Protein AF-A0A327US18-F1 (afdb_monomer_lite)

Radius of gyration: 21.86 Å; chains: 1; bounding box: 41×33×62 Å

Sequence (73 aa):
MRLALARYLRSFVSSFIAFGQIWVYIPPVDERRTGPTEGPPPGHPERLCPEIPLSAAELAWGRQLLGTPGAET

pLDDT: mean 79.51, std 13.14, range [42.91, 95.25]

Structure (mmCIF, N/CA/C/O backbone):
data_AF-A0A327US18-F1
#
_entry.id   AF-A0A327US18-F1
#
loop_
_atom_site.group_PDB
_atom_site.id
_atom_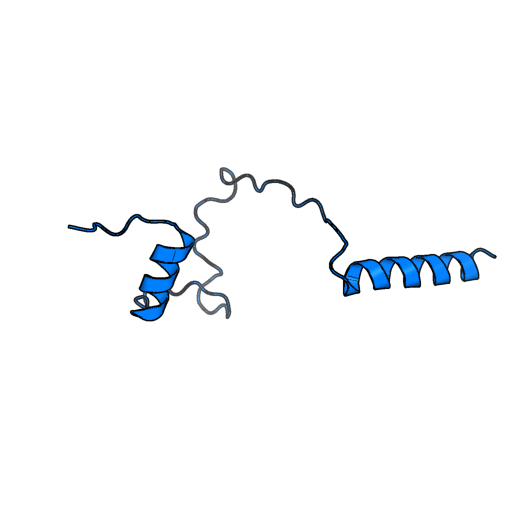site.type_symbol
_atom_site.label_atom_id
_atom_site.label_alt_id
_atom_site.label_comp_id
_atom_site.label_asym_id
_atom_site.label_entity_id
_atom_site.label_seq_id
_atom_site.pdbx_PDB_ins_code
_atom_site.Cartn_x
_atom_site.Cartn_y
_atom_site.Cartn_z
_atom_site.occupancy
_atom_site.B_iso_or_equiv
_atom_site.auth_seq_id
_atom_site.auth_comp_id
_atom_site.auth_asym_id
_atom_site.auth_atom_id
_atom_site.pdbx_PDB_model_num
ATOM 1 N N . MET A 1 1 ? 24.141 -12.564 -32.487 1.00 67.50 1 MET A N 1
ATOM 2 C CA . MET A 1 1 ? 24.260 -13.160 -31.131 1.00 67.50 1 MET A CA 1
ATOM 3 C C . MET A 1 1 ? 23.823 -12.220 -30.006 1.00 67.50 1 MET A C 1
ATOM 5 O O . MET A 1 1 ? 22.927 -12.601 -29.266 1.00 67.50 1 MET A O 1
ATOM 9 N N . ARG A 1 2 ? 24.351 -10.989 -29.893 1.00 80.62 2 ARG A N 1
ATOM 10 C CA . ARG A 1 2 ? 23.985 -10.030 -28.818 1.00 80.62 2 ARG A CA 1
ATOM 11 C C . ARG A 1 2 ? 22.481 -9.710 -28.730 1.00 80.62 2 ARG A C 1
ATOM 13 O O . ARG A 1 2 ? 21.928 -9.703 -27.640 1.00 80.62 2 ARG A O 1
ATOM 20 N N . LEU A 1 3 ? 21.810 -9.531 -29.872 1.00 85.19 3 LEU A N 1
ATOM 21 C CA . LEU A 1 3 ? 20.358 -9.290 -29.941 1.00 85.19 3 LEU A CA 1
ATOM 22 C C . LEU A 1 3 ? 19.521 -10.485 -29.459 1.00 85.19 3 LEU A C 1
ATOM 24 O O . LEU A 1 3 ? 18.530 -10.307 -28.759 1.00 85.19 3 LEU A O 1
ATOM 28 N N . ALA A 1 4 ? 19.934 -11.708 -29.801 1.00 87.88 4 ALA A N 1
ATOM 29 C CA . ALA A 1 4 ? 19.253 -12.919 -29.350 1.00 87.88 4 ALA A CA 1
ATOM 30 C C . ALA A 1 4 ? 19.418 -13.110 -27.836 1.00 87.88 4 ALA A C 1
ATOM 32 O O . ALA A 1 4 ? 18.435 -13.359 -27.146 1.00 87.88 4 ALA A O 1
ATOM 33 N N . LEU A 1 5 ? 20.636 -12.907 -27.320 1.00 91.81 5 LEU A N 1
ATOM 34 C CA . LEU A 1 5 ? 20.919 -12.944 -25.886 1.00 91.81 5 LEU A CA 1
ATOM 35 C C . LEU A 1 5 ? 20.081 -11.913 -25.117 1.00 91.81 5 LEU A C 1
ATOM 37 O O . LEU A 1 5 ? 19.451 -12.262 -24.125 1.00 91.81 5 LEU A O 1
ATOM 41 N N . ALA A 1 6 ? 20.007 -10.672 -25.609 1.00 91.56 6 ALA A N 1
ATOM 42 C CA . ALA A 1 6 ? 19.182 -9.628 -25.003 1.00 91.56 6 ALA A CA 1
ATOM 43 C C . ALA A 1 6 ? 17.691 -10.007 -24.975 1.00 91.56 6 ALA A C 1
ATOM 45 O O . ALA A 1 6 ? 17.004 -9.759 -23.985 1.00 91.56 6 ALA A O 1
ATOM 46 N N . ARG A 1 7 ? 17.191 -10.651 -26.038 1.00 93.06 7 ARG A N 1
ATOM 47 C CA . ARG A 1 7 ? 15.798 -11.104 -26.116 1.00 93.06 7 ARG A CA 1
ATOM 48 C C . ARG A 1 7 ? 15.497 -12.212 -25.105 1.00 93.06 7 ARG A C 1
ATOM 50 O O . ARG A 1 7 ? 14.485 -12.127 -24.418 1.00 93.06 7 ARG A O 1
ATOM 57 N N . TYR A 1 8 ? 16.388 -13.193 -24.966 1.00 95.19 8 TYR A N 1
ATOM 58 C CA . TYR A 1 8 ? 16.240 -14.252 -23.964 1.00 95.19 8 TYR A CA 1
ATOM 59 C C . TYR A 1 8 ? 16.320 -13.715 -22.537 1.00 95.19 8 TYR A C 1
ATOM 61 O O . TYR A 1 8 ? 15.481 -14.065 -21.710 1.00 95.19 8 TYR A O 1
ATOM 69 N N . LEU A 1 9 ? 17.267 -12.815 -22.264 1.00 93.56 9 LEU A N 1
ATOM 70 C CA . LEU A 1 9 ? 17.403 -12.193 -20.950 1.00 93.56 9 LEU A CA 1
ATOM 71 C C . LEU A 1 9 ? 16.144 -11.398 -20.577 1.00 93.56 9 LEU A C 1
ATOM 73 O O . LEU A 1 9 ? 15.657 -11.504 -19.455 1.00 93.56 9 LEU A O 1
ATOM 77 N N . ARG A 1 10 ? 15.562 -10.670 -21.540 1.00 91.00 10 ARG A N 1
ATOM 78 C CA . ARG A 1 10 ? 14.291 -9.961 -21.351 1.00 91.00 10 ARG A CA 1
ATOM 79 C C . ARG A 1 10 ? 13.148 -10.919 -21.012 1.00 91.00 10 ARG A C 1
ATOM 81 O O . ARG A 1 10 ? 12.439 -10.674 -20.043 1.00 91.00 10 ARG A O 1
ATOM 88 N N . SER A 1 11 ? 12.985 -12.006 -21.766 1.00 93.12 11 SER A N 1
ATOM 89 C CA . SER A 1 11 ? 11.942 -13.007 -21.494 1.00 93.12 11 SER A CA 1
ATOM 90 C C . SER A 1 11 ? 12.106 -13.672 -20.124 1.00 93.12 11 SER A C 1
ATOM 92 O O . SER A 1 11 ? 11.115 -13.907 -19.432 1.00 93.12 11 SER A O 1
ATOM 94 N N . PHE A 1 12 ? 13.347 -13.933 -19.712 1.00 92.00 12 PHE A N 1
ATOM 95 C CA . PHE A 1 12 ? 13.654 -14.497 -18.402 1.00 92.00 12 PHE A CA 1
ATOM 96 C C . PHE A 1 12 ? 13.243 -13.534 -17.279 1.00 92.00 12 PHE A C 1
ATOM 98 O O . PHE A 1 12 ? 12.433 -13.902 -16.434 1.00 92.00 12 PHE A O 1
ATOM 105 N N . VAL A 1 13 ? 13.682 -12.270 -17.333 1.00 89.00 13 VAL A N 1
ATOM 106 C CA . VAL A 1 13 ? 13.305 -11.239 -16.345 1.00 89.00 13 VAL A CA 1
ATOM 107 C C . VAL A 1 13 ? 11.788 -11.042 -16.279 1.00 89.00 13 VAL A C 1
ATOM 109 O O . VAL A 1 13 ? 11.224 -11.017 -15.188 1.00 89.00 13 VAL A O 1
ATOM 112 N N . SER A 1 14 ? 11.103 -10.965 -17.425 1.00 87.75 14 SER A N 1
ATOM 113 C CA . SER A 1 14 ? 9.640 -10.834 -17.458 1.00 87.75 14 SER A CA 1
ATOM 114 C C . SER A 1 14 ? 8.920 -11.998 -16.772 1.00 87.75 14 SER A C 1
ATOM 116 O O . SER A 1 14 ? 7.894 -11.775 -16.135 1.00 87.75 14 SER A O 1
ATOM 118 N N . SER A 1 15 ? 9.465 -13.215 -16.853 1.00 89.25 15 SER A N 1
ATOM 119 C CA . SER A 1 15 ? 8.888 -14.383 -16.178 1.00 89.25 15 SER A CA 1
ATOM 120 C C . SER A 1 15 ? 9.029 -14.271 -14.658 1.00 89.25 15 SER A C 1
ATOM 122 O O . SER A 1 15 ? 8.056 -14.474 -13.939 1.00 89.25 15 SER A O 1
ATOM 124 N N . PHE A 1 16 ? 10.199 -13.861 -14.157 1.00 90.12 16 PHE A N 1
ATOM 125 C CA . PHE A 1 16 ? 10.392 -13.638 -12.719 1.00 90.12 16 PHE A CA 1
ATOM 126 C C . PHE A 1 16 ? 9.472 -12.540 -12.166 1.00 90.12 16 PHE A C 1
ATOM 128 O O . PHE A 1 16 ? 8.932 -12.713 -11.074 1.00 90.12 16 PHE A O 1
ATOM 135 N N . ILE A 1 17 ? 9.252 -11.451 -12.919 1.00 86.12 17 ILE A N 1
ATOM 136 C CA . ILE A 1 17 ? 8.279 -10.404 -12.551 1.00 86.12 17 ILE A CA 1
ATOM 137 C C . ILE A 1 17 ? 6.871 -11.002 -12.453 1.00 86.12 17 ILE A C 1
ATOM 139 O O . ILE A 1 17 ? 6.200 -10.818 -11.442 1.00 86.12 17 ILE A O 1
ATOM 143 N N . ALA A 1 18 ? 6.429 -11.735 -13.482 1.00 86.19 18 ALA A N 1
ATOM 144 C CA . ALA A 1 18 ? 5.072 -12.276 -13.553 1.00 86.19 18 ALA A CA 1
ATOM 145 C C . ALA A 1 18 ? 4.765 -13.288 -12.436 1.00 86.19 18 ALA A C 1
ATOM 147 O O . ALA A 1 1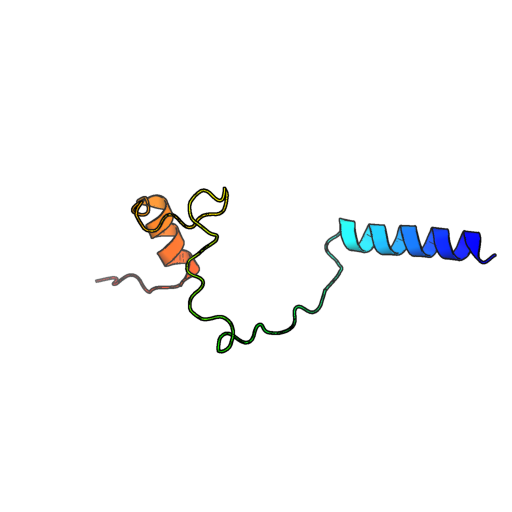8 ? 3.655 -13.301 -11.912 1.00 86.19 18 ALA A O 1
ATOM 148 N N . PHE A 1 19 ? 5.747 -14.104 -12.045 1.00 86.88 19 PHE A N 1
ATOM 149 C CA . PHE A 1 19 ? 5.603 -15.072 -10.953 1.00 86.88 19 PHE A CA 1
ATOM 150 C C . PHE A 1 19 ? 5.875 -14.483 -9.559 1.00 86.88 19 PHE A C 1
ATOM 152 O O . PHE A 1 19 ? 5.878 -15.228 -8.579 1.00 86.88 19 PHE A O 1
ATOM 159 N N . GLY A 1 20 ? 6.140 -13.174 -9.448 1.00 82.69 20 GLY A N 1
ATOM 160 C CA . GLY A 1 20 ? 6.461 -12.534 -8.168 1.00 82.69 20 GLY A CA 1
ATOM 161 C C . GLY A 1 20 ? 7.742 -13.077 -7.523 1.00 82.69 20 GLY A C 1
ATOM 162 O O . GLY A 1 20 ? 7.895 -13.029 -6.309 1.00 82.69 20 GLY A O 1
ATOM 163 N N . GLN A 1 21 ? 8.655 -13.627 -8.328 1.00 80.19 21 GLN A N 1
ATOM 164 C CA . GLN A 1 21 ? 9.901 -14.258 -7.874 1.00 80.19 21 GLN A CA 1
ATOM 165 C C . GLN A 1 21 ? 11.075 -13.271 -7.814 1.00 80.19 21 GLN A C 1
ATOM 167 O O . GLN A 1 21 ? 12.213 -13.670 -7.572 1.00 80.19 21 GLN A O 1
ATOM 172 N N . ILE A 1 22 ? 10.831 -11.981 -8.062 1.00 81.62 22 ILE A N 1
ATOM 173 C CA . ILE A 1 22 ? 11.849 -10.949 -7.874 1.00 81.62 22 ILE A CA 1
ATOM 174 C C . ILE A 1 22 ? 11.764 -10.434 -6.450 1.00 81.62 22 ILE A C 1
ATOM 176 O O . ILE A 1 22 ? 10.783 -9.807 -6.058 1.00 81.62 22 ILE A O 1
ATOM 180 N N . TRP A 1 23 ? 12.847 -10.639 -5.712 1.00 78.44 23 TRP A N 1
ATOM 181 C CA . TRP A 1 23 ? 13.093 -9.906 -4.488 1.00 78.44 23 TRP A CA 1
ATOM 182 C C . TRP A 1 23 ? 13.861 -8.625 -4.824 1.00 78.44 23 TRP A C 1
ATOM 184 O O . TRP A 1 23 ? 14.988 -8.676 -5.320 1.00 78.44 23 TRP A O 1
ATOM 194 N N . VAL A 1 24 ? 13.235 -7.472 -4.591 1.00 82.50 24 VAL A N 1
ATOM 195 C CA . VAL A 1 24 ? 13.889 -6.163 -4.677 1.00 82.50 24 VAL A CA 1
ATOM 196 C C . VAL A 1 24 ? 14.234 -5.736 -3.261 1.00 82.50 24 VAL A C 1
ATOM 198 O O . VAL A 1 24 ? 13.356 -5.677 -2.403 1.00 82.50 24 VAL A O 1
ATOM 201 N N . TYR A 1 25 ? 15.505 -5.429 -3.014 1.00 85.06 25 TYR A N 1
ATOM 202 C CA . TYR A 1 25 ? 15.903 -4.829 -1.748 1.00 85.06 25 TYR A CA 1
ATOM 203 C C . TYR A 1 25 ? 15.231 -3.464 -1.593 1.00 85.06 25 TYR A C 1
ATOM 205 O O . TYR A 1 25 ? 15.443 -2.568 -2.411 1.00 85.06 25 TYR A O 1
ATOM 213 N N . ILE A 1 26 ? 14.449 -3.308 -0.530 1.00 80.69 26 ILE A N 1
ATOM 214 C CA . ILE A 1 26 ? 13.906 -2.020 -0.109 1.00 80.69 26 ILE A CA 1
ATOM 215 C C . ILE A 1 26 ? 14.836 -1.520 1.000 1.00 80.69 26 ILE A C 1
ATOM 217 O O . ILE A 1 26 ? 14.873 -2.141 2.067 1.00 80.69 26 ILE A O 1
ATOM 221 N N . PRO A 1 27 ? 15.637 -0.464 0.764 1.00 82.44 27 PRO A N 1
ATOM 222 C CA . PRO A 1 27 ? 16.478 0.083 1.816 1.00 82.44 27 PRO A CA 1
ATOM 223 C C . PRO A 1 27 ? 15.598 0.560 2.979 1.00 82.44 27 PRO A C 1
ATOM 225 O O . PRO A 1 27 ? 14.512 1.090 2.732 1.00 82.44 27 PRO A O 1
ATOM 228 N N . PRO A 1 28 ? 16.041 0.388 4.237 1.00 78.50 28 PRO A N 1
ATOM 229 C CA . PRO A 1 28 ? 15.305 0.911 5.376 1.00 78.50 28 PRO A CA 1
ATOM 230 C C . PRO A 1 28 ? 15.172 2.428 5.225 1.00 78.50 28 PRO A C 1
ATOM 232 O O . PRO A 1 28 ? 16.162 3.132 5.004 1.00 78.50 28 PRO A O 1
ATOM 235 N N . VAL A 1 29 ? 13.940 2.924 5.312 1.00 73.12 29 VAL A N 1
ATOM 236 C CA . VAL A 1 29 ? 13.670 4.360 5.348 1.00 73.12 29 VAL A CA 1
ATOM 237 C C . VAL A 1 29 ? 14.129 4.871 6.711 1.00 73.12 29 VAL A C 1
ATOM 239 O O . VAL A 1 29 ? 13.782 4.302 7.742 1.00 73.12 29 VAL A O 1
ATOM 242 N N . ASP A 1 30 ? 14.944 5.925 6.723 1.00 74.25 30 ASP A N 1
ATOM 243 C CA . ASP A 1 30 ? 15.342 6.583 7.966 1.00 74.25 30 ASP A CA 1
ATOM 244 C C . ASP A 1 30 ? 14.151 7.380 8.518 1.00 74.25 30 ASP A C 1
ATOM 246 O O . ASP A 1 30 ? 13.953 8.549 8.180 1.00 74.25 30 ASP A O 1
ATOM 250 N N . GLU A 1 31 ? 13.349 6.738 9.370 1.00 65.12 31 GLU A N 1
ATOM 251 C CA . GLU A 1 31 ? 12.187 7.331 10.051 1.00 65.12 31 GLU A CA 1
ATOM 252 C C . GLU A 1 31 ? 12.541 8.596 10.852 1.00 65.12 31 GLU A C 1
ATOM 254 O O . GLU A 1 31 ? 11.669 9.399 11.163 1.00 65.12 31 GLU A O 1
ATOM 259 N N . ARG A 1 32 ? 13.823 8.832 11.171 1.00 64.69 32 ARG A N 1
ATOM 260 C CA . ARG A 1 32 ? 14.255 10.058 11.860 1.00 64.69 32 ARG A CA 1
ATOM 261 C C . ARG A 1 32 ? 14.338 11.270 10.929 1.00 64.69 32 ARG A C 1
ATOM 263 O O . ARG A 1 32 ? 14.325 12.398 11.416 1.00 64.69 32 ARG A O 1
ATOM 270 N N . ARG A 1 33 ? 14.454 11.059 9.612 1.00 57.25 33 ARG A N 1
ATOM 271 C CA . ARG A 1 33 ? 14.502 12.127 8.590 1.00 57.25 33 ARG A CA 1
ATOM 272 C C . ARG A 1 33 ? 13.128 12.463 8.030 1.00 57.25 33 ARG A C 1
ATOM 274 O O . ARG A 1 33 ? 12.860 13.617 7.710 1.00 57.25 33 ARG A O 1
ATOM 281 N N . THR A 1 34 ? 12.270 11.463 7.922 1.00 56.66 34 THR A N 1
ATOM 282 C CA . THR A 1 34 ? 10.857 11.599 7.581 1.00 56.66 34 THR A CA 1
ATOM 283 C C . THR A 1 34 ? 10.079 11.636 8.884 1.00 56.66 34 THR A C 1
ATOM 285 O O . THR A 1 34 ? 9.716 10.587 9.401 1.00 56.66 34 THR A O 1
ATOM 288 N N . GLY A 1 35 ? 9.855 12.835 9.438 1.00 57.28 35 GLY A N 1
ATOM 289 C CA . GLY A 1 35 ? 8.915 13.021 10.552 1.00 57.28 35 GLY A CA 1
ATOM 290 C C . GLY A 1 35 ? 7.551 12.371 10.262 1.00 57.28 35 GLY A C 1
ATOM 291 O O . GLY A 1 35 ? 7.326 11.937 9.126 1.00 57.28 35 GLY A O 1
ATOM 292 N N . PRO A 1 36 ? 6.641 12.276 11.255 1.00 58.81 36 PRO A N 1
ATOM 293 C CA . PRO A 1 36 ? 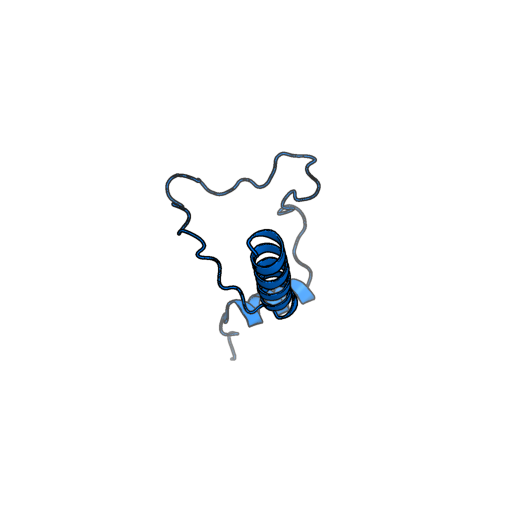5.348 11.622 11.069 1.00 58.81 36 PRO A CA 1
ATOM 294 C C . PRO A 1 36 ? 4.736 12.119 9.765 1.00 58.81 36 PRO A C 1
ATOM 296 O O . PRO A 1 36 ? 4.575 13.321 9.572 1.00 58.81 36 PRO A O 1
ATOM 299 N N . THR A 1 37 ? 4.534 11.198 8.822 1.00 60.94 37 THR A N 1
ATOM 300 C CA . THR A 1 37 ? 4.015 11.539 7.503 1.00 60.94 37 THR A CA 1
ATOM 301 C C . THR A 1 37 ? 2.640 12.135 7.753 1.00 60.94 37 THR A C 1
ATOM 303 O O . THR A 1 37 ? 1.710 11.390 8.046 1.00 60.94 37 THR A O 1
ATOM 306 N N . GLU A 1 38 ? 2.492 13.460 7.658 1.00 65.56 38 GLU A N 1
ATOM 307 C CA . GLU A 1 38 ? 1.205 14.174 7.787 1.00 65.56 38 GLU A CA 1
ATOM 308 C C . GLU A 1 38 ? 0.224 13.817 6.647 1.00 65.56 38 GLU A C 1
ATOM 310 O O . GLU A 1 38 ? -0.749 14.513 6.378 1.00 65.56 38 GLU A O 1
ATOM 315 N N . GLY A 1 39 ? 0.464 12.688 5.979 1.00 67.50 39 GLY A N 1
ATOM 316 C CA . GLY A 1 39 ? -0.171 12.263 4.759 1.00 67.50 39 GLY A CA 1
ATOM 317 C C . GLY A 1 39 ? 0.309 13.070 3.554 1.00 67.50 39 GLY A C 1
ATOM 318 O O . GLY A 1 39 ? 1.054 14.047 3.665 1.00 67.50 39 GLY A O 1
ATOM 319 N N . PRO A 1 40 ? -0.120 12.659 2.358 1.00 74.88 40 PRO A N 1
ATOM 320 C CA . PRO A 1 40 ? -0.106 13.523 1.190 1.00 74.88 40 PRO A CA 1
ATOM 321 C C . PRO A 1 40 ? -0.870 14.833 1.469 1.00 74.88 40 PRO A C 1
ATOM 323 O O . PRO A 1 40 ? -1.775 14.847 2.308 1.00 74.88 40 PRO A O 1
ATOM 326 N N . PRO A 1 41 ? -0.563 15.930 0.756 1.00 72.06 41 PRO A N 1
ATOM 327 C CA . PRO A 1 41 ? -1.191 17.228 0.993 1.00 72.06 41 PRO A CA 1
ATOM 328 C C . PRO A 1 41 ? -2.731 17.179 0.885 1.00 72.06 41 PRO A C 1
ATOM 330 O O . PRO A 1 41 ? -3.286 16.318 0.188 1.00 72.06 41 PRO A O 1
ATOM 333 N N . PRO A 1 42 ? -3.452 18.123 1.520 1.00 73.62 42 PRO A N 1
ATOM 334 C CA . PRO A 1 42 ? -4.907 18.214 1.416 1.00 73.62 42 PRO A CA 1
ATOM 335 C C . PRO A 1 42 ? -5.383 18.224 -0.045 1.00 73.62 42 PRO A C 1
ATOM 337 O O . PRO A 1 42 ? -4.850 18.951 -0.878 1.00 73.62 42 PRO A O 1
ATOM 340 N N . GLY A 1 43 ? -6.392 17.408 -0.363 1.00 75.88 43 GLY A N 1
ATOM 341 C CA . GLY A 1 43 ? -6.915 17.249 -1.729 1.00 75.88 43 GLY A CA 1
ATOM 342 C C . GLY A 1 43 ? -6.229 16.175 -2.586 1.00 75.88 43 GLY A C 1
ATOM 343 O O . GLY A 1 43 ? -6.716 15.888 -3.677 1.00 75.88 43 GLY A O 1
ATOM 344 N N . HIS A 1 44 ? -5.158 15.537 -2.105 1.00 79.81 44 HIS A N 1
ATOM 345 C CA . HIS A 1 44 ? -4.564 14.380 -2.780 1.00 79.81 44 HIS A CA 1
ATOM 346 C C . HIS A 1 44 ? -5.506 13.154 -2.721 1.00 79.81 44 HIS A C 1
ATOM 348 O O . HIS A 1 44 ? -6.145 12.943 -1.685 1.00 79.81 44 HIS A O 1
ATOM 354 N N . PRO A 1 45 ? -5.600 12.317 -3.775 1.00 80.00 45 PRO A N 1
ATOM 355 C CA . PRO A 1 45 ? -6.449 11.118 -3.758 1.00 80.00 45 PRO A CA 1
ATOM 356 C C . PRO A 1 45 ? -6.027 10.094 -2.693 1.00 80.00 45 PRO A C 1
ATOM 358 O O . PRO A 1 45 ? -6.869 9.382 -2.162 1.00 80.00 45 PRO A O 1
ATOM 361 N N . GLU A 1 46 ? -4.741 10.056 -2.344 1.00 84.94 46 GLU A N 1
ATOM 362 C CA . GLU A 1 46 ? -4.187 9.185 -1.293 1.00 84.94 46 GLU A CA 1
ATOM 363 C C . GLU A 1 46 ? -4.117 9.878 0.081 1.00 84.94 46 GLU A C 1
ATOM 365 O O . GLU A 1 46 ? -3.364 9.456 0.958 1.00 84.94 46 GLU A O 1
ATOM 370 N N . ARG A 1 47 ? -4.838 10.991 0.273 1.00 78.94 47 ARG A N 1
ATOM 371 C CA . ARG A 1 47 ? -4.876 11.689 1.564 1.00 78.94 47 ARG A CA 1
ATOM 372 C C . ARG A 1 47 ? -5.354 10.723 2.651 1.00 78.94 47 ARG A C 1
ATOM 374 O O . ARG A 1 47 ? -6.386 10.075 2.497 1.00 78.94 47 ARG A O 1
ATOM 381 N N . LEU A 1 48 ? -4.617 10.658 3.758 1.00 78.62 48 LEU A N 1
ATOM 382 C CA . LEU A 1 48 ? -5.071 9.945 4.950 1.00 78.62 48 LEU A CA 1
ATOM 383 C C . LEU A 1 48 ? -6.276 10.695 5.530 1.00 78.62 48 LEU A C 1
ATOM 385 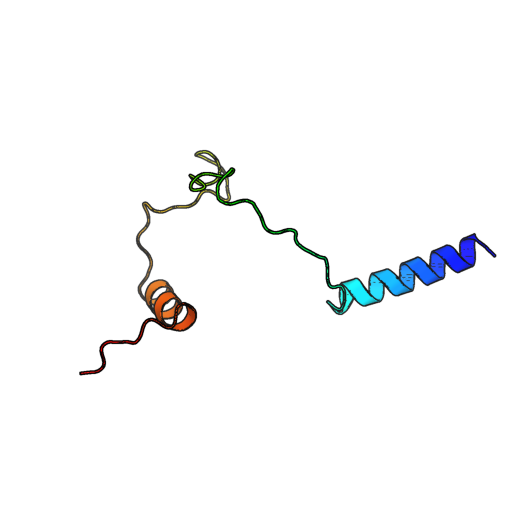O O . LEU A 1 48 ? -6.222 11.916 5.651 1.00 78.62 48 LEU A O 1
ATOM 389 N N . CYS A 1 49 ? -7.345 9.981 5.881 1.00 81.12 49 CYS A N 1
ATOM 390 C CA . CYS A 1 49 ? -8.583 10.569 6.407 1.00 81.12 49 CYS A CA 1
ATOM 391 C C . CYS A 1 49 ? -8.768 10.244 7.904 1.00 81.12 49 CYS A C 1
ATOM 393 O O . CYS A 1 49 ? -9.704 9.517 8.243 1.00 81.12 49 CYS A O 1
ATOM 395 N N . PRO A 1 50 ? -7.893 10.717 8.817 1.00 82.56 50 PRO A N 1
ATOM 396 C CA . PRO A 1 50 ? -8.025 10.454 10.254 1.00 82.56 50 PRO A CA 1
ATOM 397 C C . PRO A 1 50 ? -9.312 11.035 10.861 1.00 82.56 50 PRO A C 1
ATOM 399 O O . PRO A 1 50 ? -9.743 10.601 11.926 1.00 82.56 50 PRO A O 1
ATOM 402 N N . GLU A 1 51 ? -9.931 12.011 10.195 1.00 86.88 51 GLU A N 1
ATOM 403 C CA . GLU A 1 51 ? -11.216 12.599 10.568 1.00 86.88 51 GLU A CA 1
ATOM 404 C C . GLU A 1 51 ? -12.402 11.637 10.403 1.00 86.88 51 GLU A C 1
ATOM 406 O O . GLU A 1 51 ? -13.457 11.855 11.003 1.00 86.88 51 GLU A O 1
ATOM 411 N N . ILE A 1 52 ? -12.247 10.578 9.602 1.00 88.00 52 ILE A N 1
ATOM 412 C CA . ILE A 1 52 ? -13.281 9.568 9.390 1.00 88.00 52 ILE A CA 1
ATOM 413 C C . ILE A 1 52 ? -13.017 8.410 10.362 1.00 88.00 52 ILE A C 1
ATOM 415 O O . ILE A 1 52 ? -11.980 7.751 10.254 1.00 88.00 52 ILE A O 1
ATOM 419 N N . PRO A 1 53 ? -13.926 8.132 11.316 1.00 89.81 53 PRO A N 1
ATOM 420 C CA . PRO A 1 53 ? -13.730 7.035 12.250 1.00 89.81 53 PRO A CA 1
ATOM 421 C C . PRO A 1 53 ? -13.768 5.692 11.517 1.00 89.81 53 PRO A C 1
ATOM 423 O O . PRO A 1 53 ? -14.591 5.482 10.624 1.00 89.81 53 PRO A O 1
ATOM 426 N N . LEU A 1 54 ? -12.907 4.767 11.945 1.00 90.88 54 LEU A N 1
ATOM 427 C CA . LEU A 1 54 ? -12.897 3.401 11.430 1.00 90.88 54 LEU A CA 1
ATOM 428 C C . LEU A 1 54 ? -14.241 2.713 11.692 1.00 90.88 54 LEU A C 1
ATOM 430 O O . LEU A 1 54 ? -14.811 2.796 12.784 1.00 90.88 54 LEU A O 1
ATOM 434 N N . SER A 1 55 ? -14.719 1.980 10.694 1.00 93.81 55 SER A N 1
ATOM 435 C CA . SER A 1 55 ? -15.888 1.118 10.818 1.00 93.81 55 SER A CA 1
ATOM 436 C C . SER A 1 55 ? -15.631 -0.047 11.784 1.00 93.81 55 SER A C 1
ATOM 438 O O . SER A 1 55 ? -14.495 -0.419 12.089 1.00 93.81 55 SER A O 1
ATOM 440 N N . ALA A 1 56 ? -16.708 -0.694 12.238 1.00 94.44 56 ALA A N 1
ATOM 441 C CA . ALA A 1 56 ? -16.606 -1.865 13.109 1.00 94.44 56 ALA A CA 1
ATOM 442 C C . ALA A 1 56 ? -15.783 -3.012 12.483 1.00 94.44 56 ALA A C 1
ATOM 444 O O . ALA A 1 56 ? -15.069 -3.713 13.203 1.00 94.44 56 ALA A O 1
ATOM 445 N N . ALA A 1 57 ? -15.858 -3.180 11.156 1.00 95.25 57 ALA A N 1
ATOM 446 C CA . ALA A 1 57 ? -15.094 -4.185 10.417 1.00 95.25 57 ALA A CA 1
ATOM 447 C C . ALA A 1 57 ? -13.593 -3.856 10.393 1.00 95.25 57 ALA A C 1
ATOM 449 O O . ALA A 1 57 ? -12.771 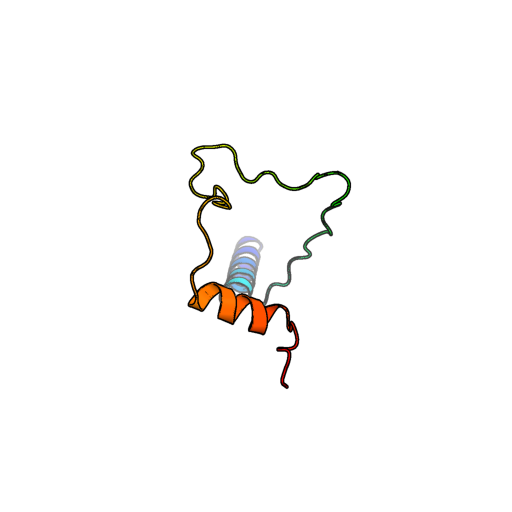-4.715 10.702 1.00 95.25 57 ALA A O 1
ATOM 450 N N . GLU A 1 58 ? -13.235 -2.601 10.117 1.00 93.00 58 GLU A N 1
ATOM 451 C CA . GLU A 1 58 ? -11.837 -2.153 10.096 1.00 93.00 58 GLU A CA 1
ATOM 452 C C . GLU A 1 58 ? -11.188 -2.244 11.480 1.00 93.00 58 GLU A C 1
ATOM 454 O O . GLU A 1 58 ? -10.052 -2.698 11.605 1.00 93.00 58 GLU A O 1
ATOM 459 N N . LEU A 1 59 ? -11.930 -1.909 12.540 1.00 92.56 59 LEU A N 1
ATOM 460 C CA . LEU A 1 59 ? -11.473 -2.111 13.915 1.00 92.56 59 LEU A CA 1
ATOM 461 C C . LEU A 1 59 ? -11.253 -3.597 14.239 1.00 92.56 59 LEU A C 1
ATOM 463 O O . LEU A 1 59 ? -10.313 -3.937 14.959 1.00 92.56 59 LEU A O 1
ATOM 467 N N . ALA A 1 60 ? -12.107 -4.491 13.730 1.00 92.75 60 ALA A N 1
ATOM 468 C CA . ALA A 1 60 ? -11.942 -5.931 13.914 1.00 92.75 60 ALA A CA 1
ATOM 469 C C . ALA A 1 60 ? -10.692 -6.462 13.201 1.00 92.75 60 ALA A C 1
ATOM 471 O O . ALA A 1 60 ? -9.922 -7.205 13.811 1.00 92.75 60 ALA A O 1
ATOM 472 N N . TRP A 1 61 ? -10.441 -6.027 11.964 1.00 92.44 61 TRP A N 1
ATOM 473 C CA . TRP A 1 61 ? -9.210 -6.359 11.245 1.00 92.44 61 TRP A CA 1
ATOM 474 C C . TRP A 1 61 ? -7.968 -5.789 11.922 1.00 92.44 61 TRP A C 1
ATOM 476 O O . TRP A 1 61 ? -6.975 -6.499 12.048 1.00 92.44 61 TRP A O 1
ATOM 486 N N . GLY A 1 62 ? -8.031 -4.552 12.425 1.00 89.62 62 GLY A N 1
ATOM 487 C CA . GLY A 1 62 ? -6.930 -3.942 13.170 1.00 89.62 62 GLY A CA 1
ATOM 488 C C . GLY A 1 62 ? -6.499 -4.799 14.362 1.00 89.62 62 GLY A C 1
ATOM 489 O O . GLY A 1 62 ? -5.308 -5.054 14.535 1.00 89.62 62 GLY A O 1
ATOM 490 N N . ARG A 1 63 ? -7.464 -5.332 15.124 1.00 90.62 63 ARG A N 1
ATOM 491 C CA . ARG A 1 63 ? -7.190 -6.260 16.236 1.00 90.62 63 ARG A CA 1
ATOM 492 C C . ARG A 1 63 ? -6.526 -7.559 15.772 1.00 90.62 63 ARG A C 1
ATOM 494 O O . ARG A 1 63 ? -5.574 -8.007 16.402 1.00 90.62 63 ARG A O 1
ATOM 501 N N . GLN A 1 64 ? -7.001 -8.141 14.668 1.00 89.50 64 GLN A N 1
ATOM 502 C CA . GLN A 1 64 ? -6.445 -9.382 14.112 1.00 89.50 64 GLN A CA 1
ATOM 503 C C . GLN A 1 64 ? -5.013 -9.201 13.595 1.00 89.50 64 GLN A C 1
ATOM 505 O O . GLN A 1 64 ? -4.158 -10.045 13.847 1.00 89.50 64 GLN A O 1
ATOM 510 N N . LEU A 1 65 ? -4.753 -8.103 12.883 1.00 85.88 65 LEU A N 1
ATOM 511 C CA . LEU A 1 65 ? -3.467 -7.839 12.237 1.00 85.88 65 LEU A CA 1
ATOM 512 C C . LEU A 1 65 ? -2.388 -7.415 13.230 1.00 85.88 65 LEU A C 1
ATOM 514 O O . LEU A 1 65 ? -1.243 -7.842 13.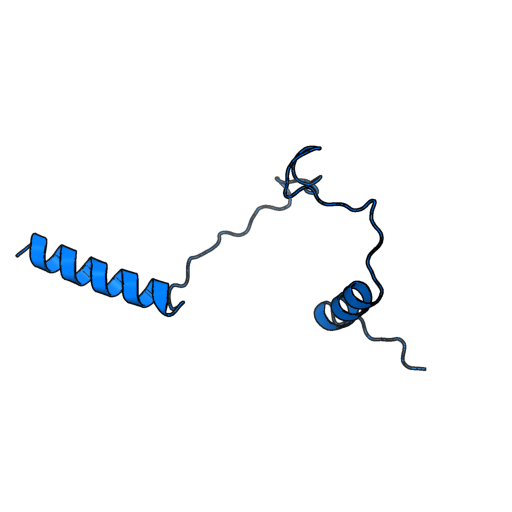113 1.00 85.88 65 LEU A O 1
ATOM 518 N N . LEU A 1 66 ? -2.746 -6.581 14.207 1.00 85.81 66 LEU A N 1
ATOM 519 C CA . LEU A 1 66 ? -1.804 -6.084 15.211 1.00 85.81 66 LEU A CA 1
ATOM 520 C C . LEU A 1 66 ? -1.649 -7.042 16.394 1.00 85.81 66 LEU A C 1
ATOM 522 O O . LEU A 1 66 ? -0.893 -6.746 17.317 1.00 85.81 66 LEU A O 1
ATOM 526 N N . GLY A 1 67 ? -2.374 -8.167 16.385 1.00 69.38 67 GLY A N 1
ATOM 527 C CA . GLY A 1 67 ? -2.332 -9.162 17.449 1.00 69.38 67 GLY A CA 1
ATOM 528 C C . GLY A 1 67 ? -2.631 -8.565 18.820 1.00 69.38 67 GLY A C 1
ATOM 529 O O . GLY A 1 67 ? -2.073 -9.030 19.811 1.00 69.38 67 GLY A O 1
ATOM 530 N N . THR A 1 68 ? -3.458 -7.514 18.893 1.00 61.41 68 THR A N 1
ATOM 531 C CA . THR A 1 68 ? -3.846 -6.957 20.191 1.00 61.41 68 THR A CA 1
ATOM 532 C C . THR A 1 68 ? -4.650 -8.046 20.889 1.00 61.41 68 THR A C 1
ATOM 534 O O . THR A 1 68 ? -5.712 -8.405 20.369 1.00 61.41 68 THR A O 1
ATOM 537 N N . PRO A 1 69 ? -4.172 -8.613 22.013 1.00 54.53 69 PRO A N 1
ATOM 538 C CA . PRO A 1 69 ? -4.927 -9.636 22.705 1.00 54.53 69 PRO A CA 1
ATOM 539 C C . PRO A 1 69 ? -6.245 -8.989 23.104 1.00 54.53 69 PRO A C 1
ATOM 541 O O . PRO A 1 69 ? -6.260 -7.974 23.805 1.00 54.53 69 PRO A O 1
ATOM 544 N N . GLY A 1 70 ? -7.351 -9.534 22.602 1.00 52.44 70 GLY A N 1
ATOM 545 C CA . GLY A 1 70 ? -8.641 -9.253 23.197 1.00 52.44 70 GLY A CA 1
ATOM 546 C C . GLY A 1 70 ? -8.510 -9.542 24.686 1.00 52.44 70 GLY A C 1
ATOM 547 O O . GLY A 1 70 ? -7.976 -10.579 25.074 1.00 52.44 70 GLY A O 1
ATOM 548 N N . ALA A 1 71 ? -8.928 -8.591 25.512 1.00 51.88 71 ALA A N 1
ATOM 549 C CA . ALA A 1 71 ? -9.216 -8.846 26.907 1.00 51.88 71 ALA A CA 1
ATOM 550 C C . ALA A 1 71 ? -10.339 -9.894 26.954 1.00 51.88 71 ALA A C 1
ATOM 552 O O . ALA A 1 71 ? -11.518 -9.555 26.912 1.00 51.88 71 ALA A O 1
ATOM 553 N N . GLU A 1 72 ? -9.960 -11.167 26.936 1.00 46.75 72 GLU A N 1
ATOM 554 C CA . GLU A 1 72 ? -10.839 -12.289 27.231 1.00 46.75 72 GLU A CA 1
ATOM 555 C C . GLU A 1 72 ? -10.907 -12.392 28.760 1.00 46.75 72 GLU A C 1
ATOM 557 O O . GLU A 1 72 ? -9.969 -12.842 29.417 1.00 46.75 72 GLU A O 1
ATOM 562 N N . THR A 1 73 ? -11.984 -11.841 29.322 1.00 42.91 73 THR A N 1
ATOM 563 C CA . THR A 1 73 ? -12.510 -12.178 30.655 1.00 42.91 73 THR A CA 1
ATOM 564 C C . THR A 1 73 ? -13.216 -13.518 30.625 1.00 42.91 73 THR A C 1
ATOM 566 O O . THR A 1 73 ? -13.989 -13.714 29.658 1.00 42.91 73 THR A O 1
#

Secondary structure (DSSP, 8-state):
-HHHHHHHHHHHHHHHHHTT------PPP-TTTS-S---SPTT-TT---TTSPPPHHHHHHHHHHTT------

Foldseek 3Di:
DVVVVVVVVVVVVVVCVVVVVDDDDDPDDPCVVVDPCCADDPPDPRGDCPVDDDDPVRVVVVCVVVVVDPPDD